Protein AF-A0A847D937-F1 (afdb_monomer)

Solvent-accessible surface area (backbone atoms only — not comparable to full-atom values): 9581 Å² total; per-residue (Å²): 136,86,88,82,90,84,89,87,85,87,88,82,84,80,70,96,75,80,85,89,83,83,87,81,79,82,82,74,85,75,86,70,84,72,70,75,76,75,72,75,84,79,78,83,80,84,78,61,93,81,56,89,76,75,84,87,66,82,91,61,90,76,78,94,67,56,70,66,30,36,35,34,35,48,51,30,24,37,85,92,46,39,73,75,63,63,60,45,64,51,49,57,48,48,52,51,51,43,44,73,76,24,68,61,34,43,70,45,55,41,87,82,43,75,49,34,65,67,81,45,69,71,36,48,51,52,53,55,71,68,64,46,78,42,75,48,79,45,84,66,131

Nearest PDB structures (foldseek):
  3r7b-assembly1_A  TM=3.927E-01  e=5.304E+00  Homo sapiens

Radius of gyration: 31.63 Å; Cα contacts (8 Å, |Δi|>4): 116; chains: 1; bounding box: 78×66×60 Å

Secondary structure (DSSP, 8-state):
------SSS-SS---S--------PPPP--------------------TT--------SSPPPS--TT-EEEEEE---TTTTTSSSHHHHHHHHHHHHHHH-TT-EEE-GGGS---SS--HHHHHHHHHT--SEEEEE---

Structure (mmCIF, N/CA/C/O backbone):
data_AF-A0A847D937-F1
#
_entry.id   AF-A0A847D937-F1
#
loop_
_atom_site.group_PDB
_atom_site.id
_atom_site.type_symbol
_atom_site.label_atom_id
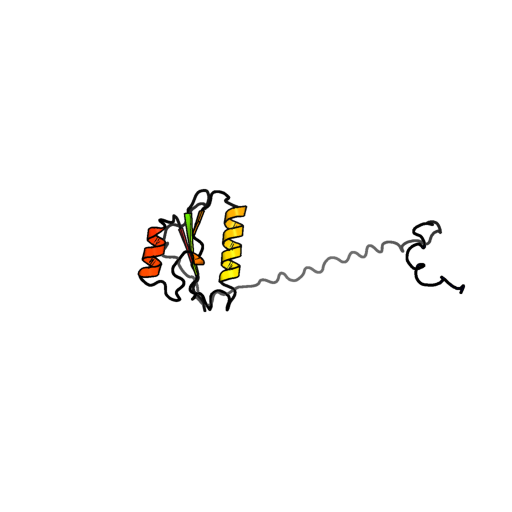_atom_site.label_alt_id
_atom_site.label_comp_id
_atom_site.label_asym_id
_atom_site.label_entity_id
_atom_site.label_seq_id
_atom_site.pdbx_PDB_ins_code
_atom_site.Cartn_x
_atom_site.Cartn_y
_atom_site.Cartn_z
_atom_site.occupancy
_atom_site.B_iso_or_equiv
_atom_site.auth_seq_id
_atom_site.auth_comp_id
_atom_site.auth_asym_id
_atom_site.auth_atom_id
_atom_site.pdbx_PDB_model_num
ATOM 1 N N . MET A 1 1 ? 49.653 44.702 35.062 1.00 40.12 1 MET A N 1
ATOM 2 C CA . MET A 1 1 ? 48.496 45.467 34.523 1.00 40.12 1 MET A CA 1
ATOM 3 C C . MET A 1 1 ? 47.254 44.623 34.779 1.00 40.12 1 MET A C 1
ATOM 5 O O . MET A 1 1 ? 47.241 43.509 34.298 1.00 40.12 1 MET A O 1
ATOM 9 N N . LYS A 1 2 ? 46.304 44.896 35.683 1.00 41.00 2 LYS A N 1
ATOM 10 C CA . LYS A 1 2 ? 45.569 46.107 36.118 1.00 41.00 2 LYS A CA 1
ATOM 11 C C . LYS A 1 2 ? 44.592 46.667 35.057 1.00 41.00 2 LYS A C 1
ATOM 13 O O . LYS A 1 2 ? 45.057 47.210 34.064 1.00 41.00 2 LYS A O 1
ATOM 18 N N . ARG A 1 3 ? 43.289 46.616 35.421 1.00 39.97 3 ARG A N 1
ATOM 19 C CA . ARG A 1 3 ? 42.045 47.193 34.833 1.00 39.97 3 ARG A CA 1
ATOM 20 C C . ARG A 1 3 ? 41.466 46.481 33.594 1.00 39.97 3 ARG A C 1
ATOM 22 O O . ARG A 1 3 ? 42.224 46.065 32.740 1.00 39.97 3 ARG A O 1
ATOM 29 N N . ASN A 1 4 ? 40.150 46.342 33.399 1.00 43.91 4 ASN A N 1
ATOM 30 C CA . ASN A 1 4 ? 38.965 46.606 34.228 1.00 43.91 4 ASN A CA 1
ATOM 31 C C . ASN A 1 4 ? 37.791 45.791 33.647 1.00 43.91 4 ASN A C 1
ATOM 33 O O . ASN A 1 4 ? 37.597 45.768 32.436 1.00 43.91 4 ASN A O 1
ATOM 37 N N . LYS A 1 5 ? 37.007 45.158 34.521 1.00 51.75 5 LYS A N 1
ATOM 38 C CA . LYS A 1 5 ? 35.686 44.590 34.225 1.00 51.75 5 LYS A CA 1
ATOM 39 C C . LYS A 1 5 ? 34.676 45.725 34.357 1.00 51.75 5 LYS A C 1
ATOM 41 O O . LYS A 1 5 ? 34.760 46.421 35.360 1.00 51.75 5 LYS A O 1
ATOM 46 N N . ASN A 1 6 ? 33.796 45.918 33.377 1.00 48.75 6 ASN A N 1
ATOM 47 C CA . ASN A 1 6 ? 32.460 46.508 33.528 1.00 48.75 6 ASN A CA 1
ATOM 48 C C . ASN A 1 6 ? 31.773 46.538 32.159 1.00 48.75 6 ASN A C 1
ATOM 50 O O . ASN A 1 6 ? 32.302 47.146 31.235 1.00 48.75 6 ASN A O 1
ATOM 54 N N . GLY A 1 7 ? 30.578 45.948 32.064 1.00 44.09 7 GLY A N 1
ATOM 55 C CA . GLY A 1 7 ? 29.591 46.472 31.119 1.00 44.09 7 GLY A CA 1
ATOM 56 C C . GLY A 1 7 ? 28.857 45.514 30.191 1.00 44.09 7 GLY A C 1
ATOM 57 O O . GLY A 1 7 ? 28.428 45.994 29.155 1.00 44.09 7 GLY A O 1
ATOM 58 N N . PHE A 1 8 ? 28.664 44.225 30.498 1.00 45.84 8 PHE A N 1
ATOM 59 C CA . PHE A 1 8 ? 27.803 43.407 29.618 1.00 45.84 8 PHE A CA 1
ATOM 60 C C . PHE A 1 8 ? 26.916 42.353 30.303 1.00 45.84 8 PHE A C 1
ATOM 62 O O . PHE A 1 8 ? 26.513 41.386 29.673 1.00 45.84 8 PHE A O 1
ATOM 69 N N . PHE A 1 9 ? 26.589 42.534 31.590 1.00 44.94 9 PHE A N 1
ATOM 70 C CA . PHE A 1 9 ? 25.803 41.555 32.365 1.00 44.94 9 PHE A CA 1
ATOM 71 C C . PHE A 1 9 ? 24.551 42.120 33.063 1.00 44.94 9 PHE A C 1
ATOM 73 O O . PHE A 1 9 ? 24.012 41.488 33.964 1.00 44.94 9 PHE A O 1
ATOM 80 N N . ILE A 1 10 ? 24.051 43.292 32.656 1.00 51.78 10 ILE A N 1
ATOM 81 C CA . ILE A 1 10 ? 22.892 43.942 33.295 1.00 51.78 10 ILE A CA 1
ATOM 82 C C . ILE A 1 10 ? 21.817 44.217 32.240 1.00 51.78 10 ILE A C 1
ATOM 84 O O . ILE A 1 10 ? 21.627 45.342 31.791 1.00 51.78 10 ILE A O 1
ATOM 88 N N . THR A 1 11 ? 21.131 43.172 31.782 1.00 46.81 11 THR A N 1
ATOM 89 C CA . THR A 1 11 ? 19.859 43.331 31.039 1.00 46.81 11 THR A CA 1
ATOM 90 C C . THR A 1 11 ? 18.896 42.166 31.288 1.00 46.81 11 THR A C 1
ATOM 92 O O . THR A 1 11 ? 17.957 41.944 30.534 1.00 46.81 11 THR A O 1
ATOM 95 N N . LEU A 1 12 ? 19.121 41.419 32.373 1.00 46.47 12 LEU A N 1
ATOM 96 C CA . LEU A 1 12 ? 18.331 40.257 32.763 1.00 46.47 12 LEU A CA 1
ATOM 97 C C . LEU A 1 12 ? 18.228 40.189 34.296 1.00 46.47 12 LEU A C 1
ATOM 99 O O . LEU A 1 12 ? 18.839 39.309 34.874 1.00 46.47 12 LEU A O 1
ATOM 103 N N . LEU A 1 13 ? 17.564 41.155 34.954 1.00 43.75 13 LEU A N 1
ATOM 104 C CA . LEU A 1 13 ? 16.972 41.038 36.313 1.00 43.75 13 LEU A CA 1
ATOM 105 C C . LEU A 1 13 ? 16.458 42.405 36.840 1.00 43.75 13 LEU A C 1
ATOM 107 O O . LEU A 1 13 ? 16.906 42.920 37.859 1.00 43.75 13 LEU A O 1
ATOM 111 N N . VAL A 1 14 ? 15.508 43.028 36.144 1.00 45.78 14 VAL A N 1
ATOM 112 C CA . VAL A 1 14 ? 14.628 44.047 36.750 1.00 45.78 14 VAL A CA 1
ATOM 113 C C . VAL A 1 14 ? 13.208 43.529 36.518 1.00 45.78 14 VAL A C 1
ATOM 115 O O . VAL A 1 14 ? 12.668 43.675 35.431 1.00 45.78 14 VAL A O 1
ATOM 118 N N . ILE A 1 15 ? 12.770 42.595 37.372 1.00 44.00 15 ILE A N 1
ATOM 119 C CA . ILE A 1 15 ? 11.750 42.872 38.400 1.00 44.00 15 ILE A CA 1
ATOM 12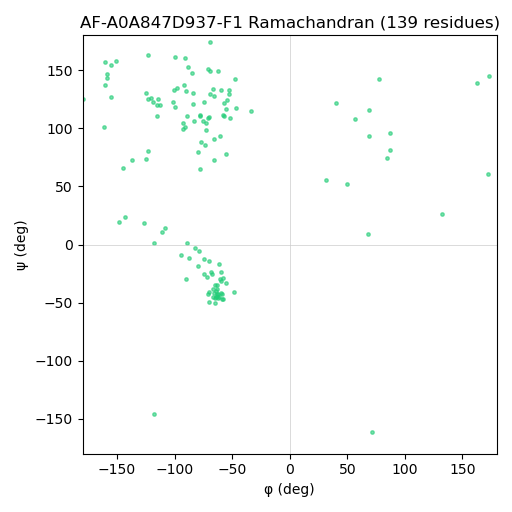0 C C . ILE A 1 15 ? 10.407 43.127 37.682 1.00 44.00 15 ILE A C 1
ATOM 122 O O . ILE A 1 15 ? 10.158 44.229 37.224 1.00 44.00 15 ILE A O 1
ATOM 126 N N . LEU A 1 16 ? 9.497 42.173 37.453 1.00 43.69 16 LEU A N 1
ATOM 127 C CA . LEU A 1 16 ? 9.066 41.034 38.275 1.00 43.69 16 LEU A CA 1
ATOM 128 C C . LEU A 1 16 ? 9.137 41.302 39.783 1.00 43.69 16 LEU A C 1
ATOM 130 O O . LEU A 1 16 ? 9.822 40.589 40.503 1.00 43.69 16 LEU A O 1
ATOM 134 N N . ALA A 1 17 ? 8.470 42.364 40.233 1.00 39.31 17 ALA A N 1
ATOM 135 C CA . ALA A 1 17 ? 7.803 42.483 41.534 1.00 39.31 17 ALA A CA 1
ATOM 136 C C . ALA A 1 17 ? 7.315 43.928 41.715 1.00 39.31 17 ALA A C 1
ATOM 138 O O . ALA A 1 17 ? 8.020 44.856 41.344 1.00 39.31 17 ALA A O 1
ATOM 139 N N . MET A 1 18 ? 6.161 44.087 42.370 1.00 43.25 18 MET A N 1
ATOM 140 C CA . MET A 1 18 ? 5.454 45.342 42.692 1.00 43.25 18 MET A CA 1
ATOM 141 C C . MET A 1 18 ? 4.569 45.843 41.535 1.00 43.25 18 MET A C 1
ATOM 143 O O . MET A 1 18 ? 4.955 46.717 40.774 1.00 43.25 18 MET A O 1
ATOM 147 N N . LEU A 1 19 ? 3.400 45.260 41.234 1.00 43.38 19 LEU A N 1
ATOM 148 C CA . LEU A 1 19 ? 2.230 45.071 42.109 1.00 43.38 19 LEU A CA 1
ATOM 149 C C . LEU A 1 19 ? 1.953 46.292 43.010 1.00 43.38 19 LEU A C 1
ATOM 151 O O . LEU A 1 19 ? 2.781 46.639 43.842 1.00 43.38 19 LEU A O 1
ATOM 155 N N . TYR A 1 20 ? 0.735 46.833 42.872 1.00 39.00 20 TYR A N 1
ATOM 156 C CA . TYR A 1 20 ? 0.073 47.879 43.673 1.00 39.00 20 TYR A CA 1
ATOM 157 C C . TYR A 1 20 ? 0.296 49.358 43.304 1.00 39.00 20 TYR A C 1
ATOM 159 O O . TYR A 1 20 ? 0.966 50.112 44.000 1.00 39.00 20 TYR A O 1
ATOM 167 N N . SER A 1 21 ? -0.453 49.826 42.305 1.00 37.91 21 SER A N 1
ATOM 168 C CA . SER A 1 21 ? -1.286 51.032 42.464 1.00 37.91 21 SER A CA 1
ATOM 169 C C . SER A 1 21 ? -2.339 51.045 41.354 1.00 37.91 21 SER A C 1
ATOM 171 O O . SER A 1 21 ? -2.003 51.098 40.182 1.00 37.91 21 SER A O 1
ATOM 173 N N . CYS A 1 22 ? -3.576 50.660 41.657 1.00 35.97 22 CYS A N 1
ATOM 174 C CA . CYS A 1 22 ? -4.636 51.537 42.162 1.00 35.97 22 CYS A CA 1
ATOM 175 C C . CYS A 1 22 ? -5.412 52.195 41.004 1.00 35.97 22 CYS A C 1
ATOM 177 O O . CYS A 1 22 ? -4.989 53.197 40.447 1.00 35.97 22 CYS A O 1
ATOM 179 N N . GLY A 1 23 ? -6.543 51.566 40.667 1.00 34.16 23 GLY A N 1
ATOM 180 C CA . GLY A 1 23 ? -7.815 52.210 40.330 1.00 34.16 23 GLY A CA 1
ATOM 181 C C . GLY A 1 23 ? -7.878 53.237 39.195 1.00 34.16 23 GLY A C 1
ATOM 182 O O . GLY A 1 23 ? -7.579 54.409 39.379 1.00 34.16 23 GLY A O 1
ATOM 183 N N . SER A 1 24 ? -8.494 52.844 38.083 1.00 41.84 24 SER A N 1
ATOM 184 C CA . SER A 1 24 ? -9.718 53.503 37.594 1.00 41.84 24 SER A CA 1
ATOM 185 C C . SER A 1 24 ? -10.464 52.551 36.651 1.00 41.84 24 SER A C 1
ATOM 187 O O . SER A 1 24 ? -9.867 51.709 35.987 1.00 41.84 24 SER A O 1
ATOM 189 N N . GLU A 1 25 ? -11.784 52.601 36.738 1.00 48.25 25 GLU A N 1
ATOM 190 C CA . GLU A 1 25 ? -12.759 51.571 36.377 1.00 48.25 25 GLU A CA 1
ATOM 191 C C . GLU A 1 25 ? -12.770 51.182 34.885 1.00 48.25 25 GLU A C 1
ATOM 193 O O . GLU A 1 25 ? -12.546 52.035 34.023 1.00 48.25 25 GLU A O 1
ATOM 198 N N . PRO A 1 26 ? -13.105 49.922 34.537 1.00 46.78 26 PRO A N 1
ATOM 199 C CA . PRO A 1 26 ? -13.527 49.612 33.178 1.00 46.78 26 PRO A CA 1
ATOM 200 C C . PRO A 1 26 ? -14.863 50.332 32.913 1.00 46.78 26 PRO A C 1
ATOM 202 O O . PRO A 1 26 ? -15.794 50.174 33.709 1.00 46.78 26 PRO A O 1
ATOM 205 N N . PRO A 1 27 ? -15.003 51.119 31.830 1.00 45.59 27 PRO A N 1
ATOM 206 C CA . PRO A 1 27 ? -16.270 51.762 31.529 1.00 45.59 27 PRO A CA 1
ATOM 207 C C . PRO A 1 27 ? -17.362 50.706 31.328 1.00 45.59 27 PRO A C 1
ATOM 209 O O . PRO A 1 27 ? -17.175 49.685 30.663 1.00 45.59 27 PRO A O 1
ATOM 212 N N . GLN A 1 28 ? -18.488 50.978 31.982 1.00 39.34 28 GLN A N 1
ATOM 213 C CA . GLN A 1 28 ? -19.689 50.164 32.072 1.00 39.34 28 GLN A CA 1
ATOM 214 C C . GLN A 1 28 ? -20.159 49.624 30.716 1.00 39.34 28 GLN A C 1
ATOM 216 O O . GLN A 1 28 ? -20.156 50.321 29.701 1.00 39.34 28 GLN A O 1
ATOM 221 N N . LYS A 1 29 ? -20.659 48.383 30.761 1.00 47.72 29 LYS A N 1
ATOM 222 C CA . LYS A 1 29 ? -21.583 47.785 29.793 1.00 47.72 29 LYS A CA 1
ATOM 223 C C . LYS A 1 29 ? -22.545 48.835 29.229 1.00 47.72 29 LYS A C 1
ATOM 225 O O . LYS A 1 29 ? -23.435 49.303 29.935 1.00 47.72 29 LYS A O 1
ATOM 230 N N . SER A 1 30 ? -22.434 49.108 27.935 1.00 44.28 30 SER A N 1
ATOM 231 C CA . SER A 1 30 ? -23.630 49.342 27.139 1.00 44.28 30 SER A CA 1
ATOM 232 C C . SER A 1 30 ? -24.002 47.988 26.551 1.00 44.28 30 SER A C 1
ATOM 234 O O . SER A 1 30 ? -23.389 47.516 25.597 1.00 44.28 30 SER A O 1
ATOM 236 N N . ASP A 1 31 ? -24.975 47.327 27.178 1.00 46.28 31 ASP A N 1
ATOM 237 C CA . ASP A 1 31 ? -25.732 46.252 26.544 1.00 46.28 31 ASP A CA 1
ATOM 238 C C . ASP A 1 31 ? -26.541 46.909 25.405 1.00 46.28 31 ASP A C 1
ATOM 240 O O . ASP A 1 31 ? -27.735 47.172 25.515 1.00 46.28 31 ASP A O 1
ATOM 244 N N . MET A 1 32 ? -25.856 47.289 24.322 1.00 45.75 32 MET A N 1
ATOM 245 C CA . MET A 1 32 ? -26.511 47.495 23.042 1.00 45.75 32 MET A CA 1
ATOM 246 C C . MET A 1 32 ? -26.856 46.100 22.546 1.00 45.75 32 MET A C 1
ATOM 248 O O . MET A 1 32 ? -25.974 45.356 22.116 1.00 45.75 32 MET A O 1
ATOM 252 N N . ASP A 1 33 ? -28.137 45.754 22.639 1.00 50.34 33 ASP A N 1
ATOM 253 C CA . ASP A 1 33 ? -28.761 44.647 21.924 1.00 50.34 33 ASP A CA 1
ATOM 254 C C . ASP A 1 33 ? -28.523 44.818 20.413 1.00 50.34 33 ASP A C 1
ATOM 256 O O . ASP A 1 33 ? -29.390 45.244 19.646 1.00 50.34 33 ASP A O 1
ATOM 260 N N . ILE A 1 34 ? -27.318 44.477 19.950 1.00 51.41 34 ILE A N 1
ATOM 261 C CA . ILE A 1 34 ? -27.064 44.203 18.544 1.00 51.41 34 ILE A CA 1
ATOM 262 C C . ILE A 1 34 ? -27.696 42.841 18.302 1.00 51.41 34 ILE A C 1
ATOM 264 O O . ILE A 1 34 ? -27.049 41.798 18.394 1.00 51.41 34 ILE A O 1
ATOM 268 N N . LYS A 1 35 ? -28.999 42.854 18.009 1.00 53.53 35 LYS A N 1
ATOM 269 C CA . LYS A 1 35 ? -29.673 41.725 17.374 1.00 53.53 35 LYS A CA 1
ATOM 270 C C . LYS A 1 35 ? -28.784 41.301 16.20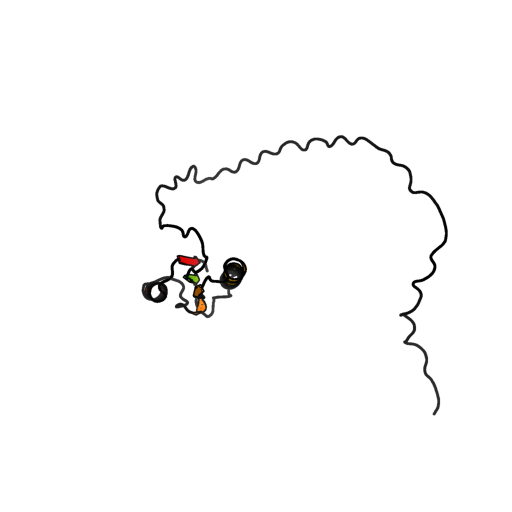1 1.00 53.53 35 LYS A C 1
ATOM 272 O O . LYS A 1 35 ? -28.583 42.128 15.307 1.00 53.53 35 LYS A O 1
ATOM 277 N N . PRO A 1 36 ? -28.233 40.072 16.178 1.00 51.09 36 PRO A N 1
ATOM 278 C CA . PRO A 1 36 ? -27.441 39.628 15.048 1.00 51.09 36 PRO A CA 1
ATOM 279 C C . PRO A 1 36 ? -28.319 39.784 13.813 1.00 51.09 36 PRO A C 1
ATOM 281 O O . PRO A 1 36 ? -29.393 39.180 13.732 1.00 51.09 36 PRO A O 1
ATOM 284 N N . ALA A 1 37 ? -27.914 40.654 12.888 1.00 56.41 37 ALA A N 1
ATOM 285 C CA . ALA A 1 37 ? -28.532 40.695 11.579 1.00 56.41 37 ALA A CA 1
ATOM 286 C C . ALA A 1 37 ? -28.363 39.284 11.024 1.00 56.41 37 ALA A C 1
ATOM 288 O O . ALA A 1 37 ? -27.236 38.834 10.810 1.00 56.41 37 ALA A O 1
ATOM 289 N N . ALA A 1 38 ? -29.477 38.557 10.918 1.00 60.75 38 ALA A N 1
ATOM 290 C CA . ALA A 1 38 ? -29.491 37.205 10.400 1.00 60.75 38 ALA A CA 1
ATOM 291 C C . ALA A 1 38 ? -28.772 37.253 9.056 1.00 60.75 38 ALA A C 1
ATOM 293 O O . ALA A 1 38 ? -29.270 37.864 8.109 1.00 60.75 38 ALA A O 1
ATOM 294 N N . SER A 1 39 ? -27.563 36.688 9.001 1.00 65.12 39 SER A N 1
ATOM 295 C CA . SER A 1 39 ? -26.842 36.569 7.744 1.00 65.12 39 SER A CA 1
ATOM 296 C C . SER A 1 39 ? -27.798 35.857 6.793 1.00 65.12 39 SER A C 1
ATOM 298 O O . SER A 1 39 ? -28.340 34.814 7.184 1.00 65.12 39 SER A O 1
ATOM 300 N N . PRO A 1 40 ? -28.110 36.431 5.616 1.00 70.44 40 PRO A N 1
ATOM 301 C CA . PRO A 1 40 ? -29.054 35.807 4.707 1.00 70.44 40 PRO A CA 1
ATOM 302 C C . PRO A 1 40 ? -28.580 34.377 4.490 1.00 70.44 40 PRO A C 1
ATOM 304 O O . PRO A 1 40 ? -27.393 34.146 4.265 1.00 70.44 40 PRO A O 1
ATOM 307 N N . LYS A 1 41 ? -29.486 33.412 4.660 1.00 70.50 41 LYS A N 1
ATOM 308 C CA . LYS A 1 41 ? -29.180 31.988 4.539 1.00 70.50 41 LYS A CA 1
ATOM 309 C C . LYS A 1 41 ? -28.672 31.733 3.119 1.00 70.50 41 LYS A C 1
ATOM 311 O O . LYS A 1 41 ? -29.465 31.554 2.197 1.00 70.50 41 LYS A O 1
ATOM 316 N N . VAL A 1 42 ? -27.353 31.769 2.934 1.00 75.19 42 VAL A N 1
ATOM 317 C CA . VAL A 1 42 ? -26.723 31.545 1.634 1.00 75.19 42 VAL A CA 1
ATOM 318 C C . VAL A 1 42 ? -26.908 30.074 1.303 1.00 75.19 42 VAL A C 1
ATOM 320 O O . VAL A 1 42 ? -26.334 29.196 1.944 1.00 75.19 42 VAL A O 1
ATOM 323 N N . THR A 1 43 ? -27.761 29.800 0.322 1.00 75.50 43 THR A N 1
ATOM 324 C CA . THR A 1 43 ? -27.965 28.445 -0.186 1.00 75.50 43 THR A CA 1
ATOM 325 C C . THR A 1 43 ? -26.989 28.230 -1.332 1.00 75.50 43 THR A C 1
ATOM 327 O O . THR A 1 43 ? -27.209 28.706 -2.443 1.00 75.50 43 THR A O 1
ATOM 330 N N . LEU A 1 44 ? -25.884 27.537 -1.057 1.00 70.31 44 LEU A N 1
ATOM 331 C CA . LEU A 1 44 ? -24.959 27.088 -2.093 1.00 70.31 44 LEU A CA 1
ATOM 332 C C . LEU A 1 44 ? -25.557 25.858 -2.778 1.00 70.31 44 LEU A C 1
ATOM 334 O O . LEU A 1 44 ? -25.656 24.789 -2.179 1.00 70.31 44 LEU A O 1
ATOM 338 N N . THR A 1 45 ? -25.964 26.017 -4.035 1.00 75.62 45 THR A N 1
ATOM 339 C CA . THR A 1 45 ? -26.394 24.894 -4.873 1.00 75.62 45 THR A CA 1
ATOM 340 C C . THR A 1 45 ? -25.187 24.407 -5.661 1.00 75.62 45 THR A C 1
ATOM 342 O O . THR A 1 45 ? -24.757 25.060 -6.609 1.00 75.62 45 THR A O 1
ATOM 345 N N . VAL A 1 46 ? -24.613 23.275 -5.254 1.00 76.38 46 VAL A N 1
ATOM 346 C CA . VAL A 1 46 ? -23.521 22.637 -5.996 1.00 76.38 46 VAL A CA 1
ATOM 347 C C . VAL A 1 46 ? -24.136 21.792 -7.106 1.00 76.38 46 VAL A C 1
ATOM 349 O O . VAL A 1 46 ? -24.727 20.744 -6.850 1.00 76.38 46 VAL A O 1
ATOM 352 N N . LEU A 1 47 ? -24.019 22.265 -8.344 1.00 78.38 47 LEU A N 1
ATOM 353 C CA . LEU A 1 47 ? -24.421 21.509 -9.525 1.00 78.38 47 LEU A CA 1
ATOM 354 C C . LEU A 1 47 ? -23.272 20.581 -9.924 1.00 78.38 47 LEU A C 1
ATOM 356 O O . LEU A 1 47 ? -22.175 21.050 -10.213 1.00 78.38 47 LEU A O 1
ATOM 360 N N . ASN A 1 48 ? -23.517 19.269 -9.954 1.00 75.81 48 ASN A N 1
ATOM 361 C CA . ASN A 1 48 ? -22.600 18.343 -10.609 1.00 75.81 48 ASN A CA 1
ATOM 362 C C . ASN A 1 48 ? -22.828 18.435 -12.130 1.00 75.81 48 ASN A C 1
ATOM 364 O O . ASN A 1 48 ? -23.885 17.988 -12.585 1.00 75.81 48 ASN A O 1
ATOM 368 N N . PRO A 1 49 ? -21.881 18.963 -12.932 1.00 76.56 49 PRO A N 1
ATOM 369 C CA . PRO A 1 49 ? -22.044 19.055 -14.386 1.00 76.56 49 PRO A CA 1
ATOM 370 C C . PRO A 1 49 ? -22.196 17.683 -15.059 1.00 76.56 49 PRO A C 1
ATOM 372 O O . PRO A 1 49 ? -22.679 17.605 -16.182 1.00 76.56 49 PRO A O 1
ATOM 375 N N . GLN A 1 50 ? -21.828 16.595 -14.373 1.00 76.75 50 GLN A N 1
ATOM 376 C CA . GLN A 1 50 ? -21.990 15.223 -14.860 1.00 76.75 50 GLN A CA 1
ATOM 377 C C . GLN A 1 50 ? -23.405 14.651 -14.633 1.00 76.75 50 GLN A C 1
ATOM 379 O O . GLN A 1 50 ? -23.681 13.524 -15.038 1.00 76.75 50 GLN A O 1
ATOM 384 N N . GLY A 1 51 ? -24.310 15.400 -13.989 1.00 74.50 51 GLY A N 1
ATOM 385 C CA . GLY A 1 51 ? -25.669 14.950 -13.679 1.00 74.50 51 GLY A CA 1
ATOM 386 C C . GLY A 1 51 ? -25.734 13.879 -12.580 1.00 74.50 51 GLY A C 1
ATOM 387 O O . GLY A 1 51 ? -24.814 13.709 -11.774 1.00 74.50 51 GLY A O 1
ATOM 388 N N . HIS A 1 52 ? -26.861 13.163 -12.514 1.00 69.44 52 HIS A N 1
ATOM 389 C CA . HIS A 1 52 ? -27.041 12.041 -11.593 1.00 69.44 52 HIS A CA 1
ATOM 390 C C . HIS A 1 52 ? -26.229 10.832 -12.068 1.00 69.44 52 HIS A C 1
ATOM 392 O O . HIS A 1 52 ? -26.668 10.070 -12.926 1.00 69.44 52 HIS A O 1
ATOM 398 N N . VAL A 1 53 ? -25.053 10.634 -11.477 1.00 66.94 53 VAL A N 1
ATOM 399 C CA . VAL A 1 53 ? -24.258 9.422 -11.689 1.00 66.94 53 VAL A CA 1
ATOM 400 C C . VAL A 1 53 ? -24.909 8.282 -10.908 1.00 66.94 53 VAL A C 1
ATOM 402 O O . VAL A 1 53 ? -24.834 8.243 -9.676 1.00 66.94 53 VAL A O 1
ATOM 405 N N . LYS A 1 54 ? -25.566 7.348 -11.603 1.00 66.38 54 LYS A N 1
ATOM 406 C CA . LYS A 1 54 ? -25.990 6.098 -10.972 1.00 66.38 54 LYS A CA 1
ATOM 407 C C . LYS A 1 54 ? -24.766 5.203 -10.775 1.00 66.38 54 LYS A C 1
ATOM 409 O O . LYS A 1 54 ? -24.034 4.899 -11.714 1.00 66.38 54 LYS A O 1
ATOM 414 N N . LYS A 1 55 ? -24.510 4.802 -9.530 1.00 65.31 55 LYS A N 1
ATOM 415 C CA . LYS A 1 55 ? -23.478 3.809 -9.208 1.00 65.31 55 LYS A CA 1
ATOM 416 C C . LYS A 1 55 ? -24.041 2.422 -9.501 1.00 65.31 55 LYS A C 1
ATOM 418 O O . LYS A 1 55 ? -24.484 1.734 -8.591 1.00 65.31 55 LYS A O 1
ATOM 423 N N . ASP A 1 56 ? -24.044 2.031 -10.769 1.00 63.44 56 ASP A N 1
ATOM 424 C CA . ASP A 1 56 ? -24.741 0.812 -11.204 1.00 63.44 56 ASP A CA 1
ATOM 425 C C . ASP A 1 56 ? -23.965 -0.483 -10.915 1.00 63.44 56 ASP A C 1
ATOM 427 O O . ASP A 1 56 ? -24.490 -1.580 -11.101 1.00 63.44 56 ASP A O 1
ATOM 431 N N . LYS A 1 57 ? -22.722 -0.393 -10.421 1.00 64.75 57 LYS A N 1
ATOM 432 C CA . LYS A 1 57 ? -21.937 -1.574 -10.051 1.00 64.75 57 LYS A CA 1
ATOM 433 C C . LYS A 1 57 ? -20.878 -1.256 -9.000 1.00 64.75 57 LYS A C 1
ATOM 435 O O . LYS A 1 57 ? -20.043 -0.373 -9.187 1.00 64.75 57 LYS A O 1
ATOM 440 N N . VAL A 1 58 ? -20.877 -2.015 -7.907 1.00 68.44 58 VAL A N 1
ATOM 441 C CA . VAL A 1 58 ? -19.727 -2.083 -6.998 1.00 68.44 58 VAL A CA 1
ATOM 442 C C . VAL A 1 58 ? -18.630 -2.852 -7.739 1.00 68.44 58 VAL A C 1
ATOM 444 O O . VAL A 1 58 ? -18.784 -4.040 -8.005 1.00 68.44 58 VAL A O 1
ATOM 447 N N . LEU A 1 59 ? -17.565 -2.155 -8.150 1.00 68.94 59 LEU A N 1
ATOM 448 C CA . LEU A 1 59 ? -16.490 -2.731 -8.974 1.00 68.94 59 LEU A CA 1
ATOM 449 C C . LEU A 1 59 ? -15.659 -3.784 -8.219 1.00 68.94 59 LEU A C 1
ATOM 451 O O . LEU A 1 59 ? -15.110 -4.680 -8.848 1.00 68.94 59 LEU A O 1
ATOM 455 N N . ALA A 1 60 ? -15.621 -3.701 -6.886 1.00 71.19 60 ALA A N 1
ATOM 456 C CA . ALA A 1 60 ? -15.088 -4.720 -5.986 1.00 71.19 60 ALA A CA 1
ATOM 457 C C . ALA A 1 60 ? -15.685 -4.534 -4.576 1.00 71.19 60 ALA A C 1
ATOM 459 O O . ALA A 1 60 ? -15.944 -3.384 -4.190 1.00 71.19 60 ALA A O 1
ATOM 460 N N . PRO A 1 61 ? -15.906 -5.615 -3.802 1.00 79.44 61 PRO A N 1
ATOM 461 C CA . PRO A 1 61 ? -16.267 -5.511 -2.392 1.00 79.44 61 PRO A CA 1
ATOM 462 C C . PRO A 1 61 ? -15.261 -4.628 -1.651 1.00 79.44 61 PRO A C 1
ATOM 464 O O . PRO A 1 61 ? -14.052 -4.774 -1.825 1.00 79.44 61 PRO A O 1
ATOM 467 N N . ARG A 1 62 ? -15.757 -3.688 -0.846 1.00 82.31 62 ARG A N 1
ATOM 468 C CA . ARG A 1 62 ? -14.896 -2.914 0.050 1.00 82.31 62 ARG A CA 1
ATOM 469 C C . ARG A 1 62 ? -14.698 -3.700 1.334 1.00 82.31 62 ARG A C 1
ATOM 471 O O . ARG A 1 62 ? -15.605 -4.400 1.768 1.00 82.31 62 ARG A O 1
ATOM 478 N N . LEU A 1 63 ? -13.525 -3.553 1.934 1.00 88.50 63 LEU A N 1
ATOM 479 C CA . LEU A 1 63 ? -13.300 -4.039 3.286 1.00 88.50 63 LEU A CA 1
ATOM 480 C C . LEU A 1 63 ? -14.154 -3.221 4.259 1.00 88.50 63 LEU A C 1
ATOM 482 O O . LEU A 1 63 ? -14.163 -1.991 4.188 1.00 88.50 63 LEU A O 1
ATOM 486 N N . ASP A 1 64 ? -14.834 -3.904 5.176 1.00 90.12 64 ASP A N 1
ATOM 487 C CA . ASP A 1 64 ? -15.614 -3.253 6.235 1.00 90.12 64 ASP A CA 1
ATOM 488 C C . ASP A 1 64 ? -14.705 -2.611 7.299 1.00 90.12 64 ASP A C 1
ATOM 490 O O . ASP A 1 64 ? -15.071 -1.627 7.938 1.00 90.12 64 ASP A O 1
ATOM 494 N N . THR A 1 65 ? -13.500 -3.163 7.481 1.00 93.31 65 THR A N 1
ATOM 495 C CA . THR A 1 65 ? -12.474 -2.691 8.418 1.00 93.31 65 THR A CA 1
ATOM 496 C C . THR A 1 65 ? -11.070 -3.023 7.909 1.00 93.31 65 THR A C 1
ATOM 498 O O . THR A 1 65 ? -10.898 -3.943 7.108 1.00 93.31 65 THR A O 1
ATOM 501 N N . LEU A 1 66 ? -10.069 -2.285 8.396 1.00 93.94 66 LEU A N 1
ATOM 502 C CA . LEU A 1 66 ? -8.649 -2.557 8.155 1.00 93.94 66 LEU A CA 1
ATOM 503 C C . LEU A 1 66 ? -8.002 -3.389 9.275 1.00 93.94 66 LEU A C 1
ATOM 505 O O . LEU A 1 66 ? -6.886 -3.864 9.109 1.00 93.94 66 LEU A O 1
ATOM 509 N N . GLU A 1 67 ? -8.695 -3.611 10.395 1.00 95.81 67 GLU A N 1
ATOM 510 C CA . GLU A 1 67 ? -8.140 -4.321 11.552 1.00 95.81 67 GLU A CA 1
ATOM 511 C C . GLU A 1 67 ? -7.634 -5.728 11.185 1.00 95.81 67 GLU A C 1
ATOM 513 O O . GLU A 1 67 ? -8.388 -6.562 10.677 1.00 95.81 67 GLU A O 1
ATOM 518 N N . GLY A 1 68 ? -6.345 -5.984 11.435 1.00 96.44 68 GLY A N 1
ATOM 519 C CA . GLY A 1 68 ? -5.691 -7.258 11.116 1.00 96.44 68 GLY A CA 1
ATOM 520 C C . GLY A 1 68 ? -5.540 -7.551 9.617 1.00 96.44 68 GLY A C 1
ATOM 521 O O . GLY A 1 68 ? -5.199 -8.678 9.260 1.00 96.44 68 GLY A O 1
ATOM 522 N N . LYS A 1 69 ? -5.823 -6.581 8.736 1.00 97.19 69 LYS A N 1
ATOM 523 C CA . LYS A 1 69 ? -5.762 -6.746 7.277 1.00 97.19 69 LYS A CA 1
ATOM 524 C C . LYS A 1 69 ? -4.380 -6.447 6.721 1.00 97.19 69 LYS A C 1
ATOM 526 O O . LYS A 1 69 ? -3.643 -5.638 7.279 1.00 97.19 69 LYS A O 1
ATOM 531 N N . LYS A 1 70 ? -4.045 -7.067 5.589 1.00 97.75 70 LYS A N 1
ATOM 532 C CA . LYS A 1 70 ? -2.856 -6.733 4.799 1.00 97.75 70 LYS A CA 1
ATOM 533 C C . LYS A 1 70 ? -3.242 -5.847 3.619 1.00 97.75 70 LYS A C 1
ATOM 535 O O . LYS A 1 70 ? -4.008 -6.265 2.755 1.00 97.75 70 LYS A O 1
ATOM 540 N N . ILE A 1 71 ? -2.709 -4.630 3.573 1.00 97.50 71 ILE A N 1
ATOM 541 C CA . ILE A 1 71 ? -3.006 -3.640 2.537 1.00 97.50 71 ILE A CA 1
ATOM 542 C C . ILE A 1 71 ? -1.762 -3.407 1.689 1.00 97.50 71 ILE A C 1
ATOM 544 O O . ILE A 1 71 ? -0.733 -2.982 2.207 1.00 97.50 71 ILE A O 1
ATOM 548 N N . ALA A 1 72 ? -1.856 -3.664 0.386 1.00 97.38 72 ALA A N 1
ATOM 549 C CA . ALA A 1 72 ? -0.800 -3.308 -0.554 1.00 97.38 72 ALA A CA 1
ATOM 550 C C . ALA A 1 72 ? -1.028 -1.901 -1.101 1.00 97.38 72 ALA A C 1
ATOM 552 O O . ALA A 1 72 ? -2.138 -1.564 -1.519 1.00 97.38 72 ALA A O 1
ATOM 553 N N . MET A 1 73 ? 0.010 -1.072 -1.107 1.00 96.81 73 MET A N 1
ATOM 554 C CA . MET A 1 73 ? -0.080 0.295 -1.607 1.00 96.81 73 MET A CA 1
ATOM 555 C C . MET A 1 73 ? 0.812 0.450 -2.831 1.00 96.81 73 MET A C 1
ATOM 557 O O . MET A 1 73 ? 2.025 0.455 -2.705 1.00 96.81 73 MET A O 1
ATOM 561 N N . TYR A 1 74 ? 0.222 0.609 -4.013 1.00 95.50 74 TYR A N 1
ATOM 562 C CA . TYR A 1 74 ? 0.965 0.914 -5.234 1.00 95.50 74 TYR A CA 1
ATOM 563 C C . TYR A 1 74 ? 0.866 2.400 -5.567 1.00 95.50 74 TYR A C 1
ATOM 565 O O . TYR A 1 74 ? -0.231 2.973 -5.582 1.00 95.50 74 TYR A O 1
ATOM 573 N N . LEU A 1 75 ? 2.011 2.997 -5.881 1.00 93.50 75 LEU A N 1
ATOM 574 C CA . LEU A 1 75 ? 2.136 4.358 -6.375 1.00 93.50 75 LEU A CA 1
ATOM 575 C C . LEU A 1 75 ? 2.756 4.316 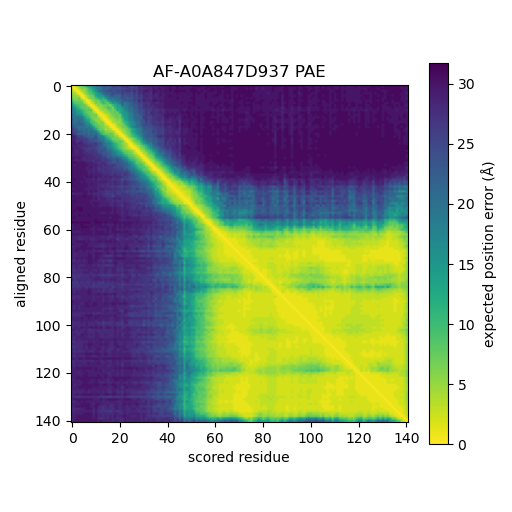-7.774 1.00 93.50 75 LEU A C 1
ATOM 577 O O . LEU A 1 75 ? 3.855 3.800 -7.947 1.00 93.50 75 LEU A O 1
ATOM 581 N N . SER A 1 76 ? 2.050 4.876 -8.757 1.00 92.06 76 SER A N 1
ATOM 582 C CA . SER A 1 76 ? 2.556 5.079 -10.117 1.00 92.06 76 SER A CA 1
ATOM 583 C C . SER A 1 76 ? 3.708 6.086 -10.106 1.00 92.06 76 SER A C 1
ATOM 585 O O . SER A 1 76 ? 3.481 7.287 -10.234 1.00 92.06 76 SER A O 1
ATOM 587 N N . ALA A 1 77 ? 4.936 5.602 -9.972 1.00 90.81 77 ALA A N 1
ATOM 588 C CA . ALA A 1 77 ? 6.149 6.401 -10.067 1.00 90.81 77 ALA A CA 1
ATOM 589 C C . ALA A 1 77 ? 7.353 5.499 -10.340 1.00 90.81 77 ALA A C 1
ATOM 591 O O . ALA A 1 77 ? 7.341 4.314 -10.011 1.00 90.81 77 ALA A O 1
ATOM 592 N N . THR A 1 78 ? 8.412 6.065 -10.908 1.00 90.88 78 THR A N 1
ATOM 593 C CA . THR A 1 78 ? 9.735 5.435 -10.956 1.00 90.88 78 THR A CA 1
ATOM 594 C C . THR A 1 78 ? 10.569 5.849 -9.738 1.00 90.88 78 THR A C 1
ATOM 596 O O . THR A 1 78 ? 10.268 6.870 -9.109 1.00 90.88 78 THR A O 1
ATOM 599 N N . PRO A 1 79 ? 11.636 5.103 -9.387 1.00 91.06 79 PRO A N 1
ATOM 600 C CA . PRO A 1 79 ? 12.457 5.405 -8.210 1.00 91.06 79 PRO A CA 1
ATOM 601 C C . PRO A 1 79 ? 13.019 6.836 -8.185 1.00 91.06 79 PRO A C 1
ATOM 603 O O . PRO A 1 79 ? 13.171 7.427 -7.121 1.00 91.06 79 PRO A O 1
ATOM 606 N N . ASP A 1 80 ? 13.317 7.401 -9.353 1.00 90.62 80 ASP A N 1
ATOM 607 C CA . ASP A 1 80 ? 13.851 8.752 -9.531 1.00 90.62 80 ASP A CA 1
ATOM 608 C C . ASP A 1 80 ? 12.786 9.859 -9.442 1.00 90.62 80 ASP A C 1
ATOM 610 O O . ASP A 1 80 ? 13.128 11.017 -9.208 1.00 90.62 80 ASP A O 1
ATOM 614 N N . GLN A 1 81 ? 11.501 9.522 -9.588 1.00 88.31 81 GLN A N 1
ATOM 615 C CA . GLN A 1 81 ? 10.396 10.490 -9.651 1.00 88.31 81 GLN A CA 1
ATOM 616 C C . GLN A 1 81 ? 9.379 10.332 -8.515 1.00 88.31 81 GLN A C 1
ATOM 618 O O . GLN A 1 81 ? 8.425 11.102 -8.428 1.00 88.31 81 GLN A O 1
ATOM 623 N N . VAL A 1 82 ? 9.595 9.385 -7.601 1.00 87.69 82 VAL A N 1
ATOM 624 C CA . VAL A 1 82 ? 8.659 9.061 -6.513 1.00 87.69 82 VAL A CA 1
ATOM 625 C C . VAL A 1 82 ? 8.346 10.256 -5.591 1.00 87.69 82 VAL A C 1
ATOM 627 O O . VAL A 1 82 ? 7.218 10.388 -5.119 1.00 87.69 82 VAL A O 1
ATOM 630 N N . TYR A 1 83 ? 9.287 11.197 -5.446 1.00 84.31 83 TYR A N 1
ATOM 631 C CA . TYR A 1 83 ? 9.119 12.465 -4.713 1.00 84.31 83 TYR A CA 1
ATOM 632 C C . TYR A 1 83 ? 9.050 13.710 -5.619 1.00 84.31 83 TYR A C 1
ATOM 634 O O . TYR A 1 83 ? 9.184 14.834 -5.139 1.00 84.31 83 TYR A O 1
ATOM 642 N N . ALA A 1 84 ? 8.861 13.548 -6.934 1.00 84.19 84 ALA A N 1
ATOM 643 C CA . ALA A 1 84 ? 8.694 14.689 -7.842 1.00 84.19 84 ALA A CA 1
ATOM 644 C C . ALA A 1 84 ? 7.360 15.431 -7.608 1.00 84.19 84 ALA A C 1
ATOM 646 O O . ALA A 1 84 ? 7.248 16.620 -7.904 1.00 84.19 84 ALA A O 1
ATOM 647 N N . GLY A 1 85 ? 6.364 14.738 -7.044 1.00 80.94 85 GLY A N 1
ATOM 648 C CA . GLY A 1 85 ? 5.073 15.286 -6.628 1.00 80.94 85 GLY A CA 1
ATOM 649 C C . GLY A 1 85 ? 4.838 15.160 -5.121 1.00 80.94 85 GLY A C 1
ATOM 650 O O . GLY A 1 85 ? 5.765 15.262 -4.328 1.00 80.94 85 GLY A O 1
ATOM 651 N N . LYS A 1 86 ? 3.572 14.949 -4.730 1.00 83.94 86 LYS A N 1
ATOM 652 C CA . LYS A 1 86 ? 3.152 14.696 -3.333 1.00 83.94 86 LYS A CA 1
ATOM 653 C C . LYS A 1 86 ? 2.649 13.274 -3.070 1.00 83.94 86 LYS A C 1
ATOM 655 O O . LYS A 1 86 ? 2.035 13.008 -2.039 1.00 83.94 86 LYS A O 1
ATOM 660 N N . GLY A 1 87 ? 2.851 12.378 -4.038 1.00 87.81 87 GLY A N 1
ATOM 661 C CA . GLY A 1 87 ? 2.348 11.006 -3.997 1.00 87.81 87 GLY A CA 1
ATOM 662 C C . GLY A 1 87 ? 2.979 10.196 -2.870 1.00 87.81 87 GLY A C 1
ATOM 663 O O . GLY A 1 87 ? 2.258 9.628 -2.055 1.00 87.81 87 GLY A O 1
ATOM 664 N N . ALA A 1 88 ? 4.309 10.205 -2.780 1.00 91.69 88 ALA A N 1
ATOM 665 C CA . ALA A 1 88 ? 5.029 9.491 -1.735 1.00 91.69 88 ALA A CA 1
ATOM 666 C C . ALA A 1 88 ? 4.690 10.014 -0.333 1.00 91.69 88 ALA A C 1
ATOM 668 O O . ALA A 1 88 ? 4.326 9.221 0.528 1.00 91.69 88 ALA A O 1
ATOM 669 N N . GLU A 1 89 ? 4.674 11.337 -0.108 1.00 93.12 89 GLU A N 1
ATOM 670 C CA . GLU A 1 89 ? 4.336 11.875 1.220 1.00 93.12 89 GLU A CA 1
ATOM 671 C C . GLU A 1 89 ? 2.898 11.541 1.644 1.00 93.12 89 GLU A C 1
ATOM 673 O O . GLU A 1 89 ? 2.633 11.310 2.826 1.00 93.12 89 GLU A O 1
ATOM 678 N N . LEU A 1 90 ? 1.957 11.496 0.693 1.00 92.56 90 LEU A N 1
ATOM 679 C CA . LEU A 1 90 ? 0.595 11.036 0.964 1.00 92.56 90 LEU A CA 1
ATOM 680 C C . LEU A 1 90 ? 0.587 9.567 1.401 1.00 92.56 90 LEU A C 1
ATOM 682 O O . 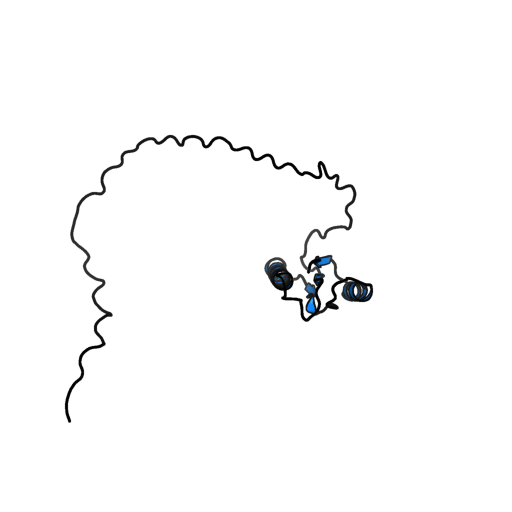LEU A 1 90 ? -0.128 9.220 2.339 1.00 92.56 90 LEU 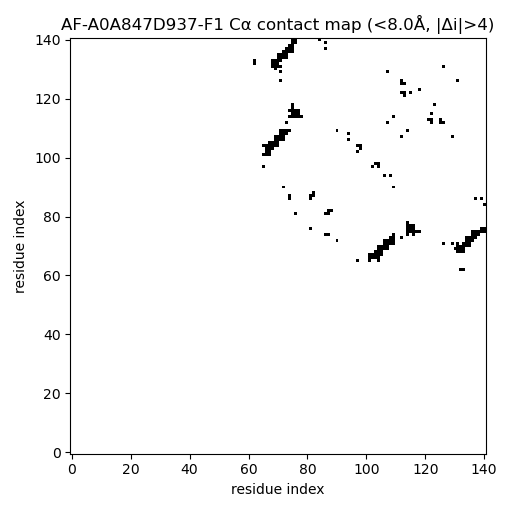A O 1
ATOM 686 N N . TYR A 1 91 ? 1.363 8.711 0.742 1.00 94.88 91 TYR A N 1
ATOM 687 C CA . TYR A 1 91 ? 1.418 7.283 1.050 1.00 94.88 91 TYR A CA 1
ATOM 688 C C . TYR A 1 91 ? 2.103 7.011 2.391 1.00 94.88 91 TYR A C 1
ATOM 690 O O . TYR A 1 91 ? 1.577 6.234 3.190 1.00 94.88 91 TYR A O 1
ATOM 698 N N . ASP A 1 92 ? 3.188 7.723 2.691 1.00 94.94 92 ASP A N 1
ATOM 699 C CA . ASP A 1 92 ? 3.865 7.667 3.990 1.00 94.94 92 ASP A CA 1
ATOM 700 C C . ASP A 1 92 ? 2.902 8.092 5.119 1.00 94.94 92 ASP A C 1
ATOM 702 O O . ASP A 1 92 ? 2.821 7.464 6.182 1.00 94.94 92 ASP A O 1
ATOM 706 N N . MET A 1 93 ? 2.106 9.143 4.880 1.00 95.88 93 MET A N 1
ATOM 707 C CA . MET A 1 93 ? 1.071 9.588 5.815 1.00 95.88 93 MET A CA 1
ATOM 708 C C . MET A 1 93 ? -0.052 8.553 5.968 1.00 95.88 93 MET A C 1
ATOM 710 O O . MET A 1 93 ? -0.507 8.322 7.090 1.00 95.88 93 MET A O 1
ATOM 714 N N . LEU A 1 94 ? -0.509 7.932 4.876 1.00 95.88 94 LEU A N 1
ATOM 715 C CA . LEU A 1 94 ? -1.542 6.893 4.918 1.00 95.88 94 LEU A CA 1
ATOM 716 C C . LEU A 1 94 ? -1.088 5.691 5.742 1.00 95.88 94 LEU A C 1
ATOM 718 O O . LEU A 1 94 ? -1.838 5.239 6.607 1.00 95.88 94 LEU A O 1
ATOM 722 N N . GLU A 1 95 ? 0.143 5.222 5.542 1.00 96.31 95 GLU A N 1
ATOM 723 C CA . GLU A 1 95 ? 0.704 4.134 6.342 1.00 96.31 95 GLU A CA 1
ATOM 724 C C . GLU A 1 95 ? 0.734 4.487 7.828 1.00 96.31 95 GLU A C 1
ATOM 726 O O . GLU A 1 95 ? 0.289 3.698 8.668 1.00 96.31 95 GLU A O 1
ATOM 731 N N . LYS A 1 96 ? 1.204 5.695 8.160 1.00 96.94 96 LYS A N 1
ATOM 732 C CA . LYS A 1 96 ? 1.204 6.183 9.541 1.00 96.94 96 LYS A CA 1
ATOM 733 C C . LYS A 1 96 ? -0.210 6.190 10.125 1.00 96.94 96 LYS A C 1
ATOM 735 O O . LYS A 1 96 ? -0.421 5.670 11.217 1.00 96.94 96 LYS A O 1
ATOM 740 N N . MET A 1 97 ? -1.189 6.712 9.387 1.00 96.56 97 MET A N 1
ATOM 741 C CA . MET A 1 97 ? -2.586 6.740 9.824 1.00 96.56 97 MET A CA 1
ATOM 742 C C . MET A 1 97 ? -3.179 5.338 10.006 1.00 96.56 97 MET A C 1
ATOM 744 O O . MET A 1 97 ? -3.958 5.131 10.939 1.00 96.56 97 MET A O 1
ATOM 748 N N . PHE A 1 98 ? -2.837 4.380 9.139 1.00 95.38 98 PHE A N 1
ATOM 749 C CA . PHE A 1 98 ? -3.278 2.992 9.280 1.00 95.38 98 PHE A CA 1
ATOM 750 C C . PHE A 1 98 ? -2.695 2.359 10.537 1.00 95.38 98 PHE A C 1
ATOM 7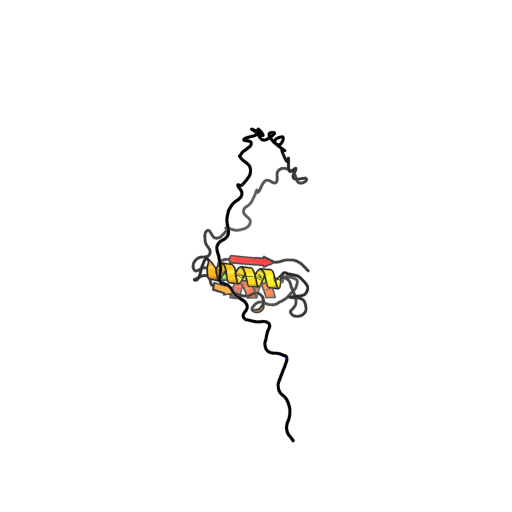52 O O . PHE A 1 98 ? -3.454 1.798 11.320 1.00 95.38 98 PHE A O 1
ATOM 759 N N . LYS A 1 99 ? -1.396 2.529 10.794 1.00 93.81 99 LYS A N 1
ATOM 760 C CA . LYS A 1 99 ? -0.746 2.006 12.006 1.00 93.81 99 LYS A CA 1
ATOM 761 C C . LYS A 1 99 ? -1.267 2.657 13.290 1.00 93.81 99 LYS A C 1
ATOM 763 O O . LYS A 1 99 ? -1.380 1.986 14.309 1.00 93.81 99 LYS A O 1
ATOM 768 N N . GLU A 1 100 ? -1.610 3.943 13.254 1.00 96.94 100 GLU A N 1
ATOM 769 C CA . GLU A 1 100 ? -2.172 4.648 14.414 1.00 96.94 100 GLU A CA 1
ATOM 770 C C . GLU A 1 100 ? -3.604 4.204 14.739 1.00 96.94 100 GLU A C 1
ATOM 772 O O . GLU A 1 100 ? -3.948 4.039 15.909 1.00 96.94 100 GLU A O 1
ATOM 777 N N . LYS A 1 101 ? -4.455 4.027 13.720 1.00 96.69 101 LYS A N 1
ATOM 778 C CA . LYS A 1 101 ? -5.881 3.711 13.916 1.00 96.69 101 LYS A CA 1
ATOM 779 C C . LYS A 1 101 ? -6.183 2.219 13.979 1.00 96.69 101 LYS A C 1
ATOM 781 O O . LYS A 1 101 ? -7.149 1.835 14.630 1.00 96.69 101 LYS A O 1
ATOM 786 N N . TYR A 1 102 ? -5.380 1.412 13.298 1.00 96.75 102 TYR A N 1
ATOM 787 C CA . TYR A 1 102 ? -5.553 -0.029 13.150 1.00 96.75 102 TYR A CA 1
ATOM 788 C C . TYR A 1 102 ? -4.188 -0.717 13.318 1.00 96.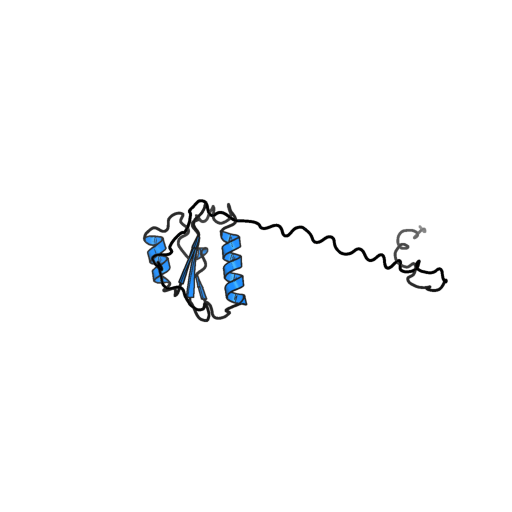75 102 TYR A C 1
ATOM 790 O O . TYR A 1 102 ? -3.598 -1.163 12.329 1.00 96.75 102 TYR A O 1
ATOM 798 N N . PRO A 1 103 ? -3.647 -0.795 14.549 1.00 95.19 103 PRO A N 1
ATOM 799 C CA . PRO A 1 103 ? -2.255 -1.184 14.801 1.00 95.19 103 PRO A CA 1
ATOM 800 C C . PRO A 1 103 ? -1.861 -2.574 14.294 1.00 95.19 103 PRO A C 1
ATOM 802 O O . PRO A 1 103 ? -0.684 -2.817 14.045 1.00 95.19 103 PRO A O 1
ATOM 805 N N . ASN A 1 104 ? -2.829 -3.478 14.119 1.00 96.25 104 ASN A N 1
ATOM 806 C CA . ASN A 1 104 ? -2.585 -4.819 13.586 1.00 96.25 104 ASN A CA 1
ATOM 807 C C . ASN A 1 104 ? -2.671 -4.891 12.049 1.00 96.25 104 ASN A C 1
ATOM 809 O O . ASN A 1 104 ? -2.532 -5.973 11.480 1.00 96.25 104 ASN A O 1
ATOM 813 N N . THR A 1 105 ? -2.926 -3.769 11.369 1.00 97.25 105 THR A N 1
ATOM 814 C CA . THR A 1 105 ? -2.894 -3.697 9.902 1.00 97.25 105 THR A CA 1
ATOM 815 C C . THR A 1 105 ? -1.461 -3.838 9.423 1.00 97.25 105 THR A C 1
ATOM 817 O O . THR A 1 105 ? -0.566 -3.114 9.860 1.00 97.25 105 THR A O 1
ATOM 820 N N . GLN A 1 106 ? -1.250 -4.743 8.480 1.00 97.81 106 GLN A N 1
ATOM 821 C CA . GLN A 1 106 ? 0.007 -4.874 7.763 1.00 97.81 106 GLN A CA 1
ATOM 822 C C . GLN A 1 106 ? -0.061 -4.027 6.499 1.00 97.81 106 GLN A C 1
ATOM 824 O O . GLN A 1 106 ? -1.069 -4.032 5.792 1.00 97.81 106 GLN A O 1
ATOM 829 N N . VAL A 1 107 ? 1.017 -3.316 6.198 1.00 97.75 107 VAL A N 1
ATOM 830 C CA . VAL A 1 107 ? 1.113 -2.480 5.004 1.00 97.75 107 VAL A CA 1
ATOM 831 C C . VAL A 1 107 ? 2.286 -2.978 4.176 1.00 97.75 107 VAL A C 1
ATOM 833 O O . VAL A 1 107 ? 3.384 -3.101 4.708 1.00 97.75 107 VAL A O 1
ATOM 836 N N . VAL A 1 108 ? 2.038 -3.285 2.901 1.00 98.00 108 VAL A N 1
ATOM 837 C CA . VAL A 1 108 ? 3.107 -3.437 1.907 1.00 98.00 108 VAL A CA 1
ATOM 838 C C . VAL A 1 108 ? 3.342 -2.060 1.314 1.00 98.00 108 VAL A C 1
ATOM 840 O O . VAL A 1 108 ? 2.467 -1.512 0.629 1.00 98.00 108 VAL A O 1
ATOM 843 N N . HIS A 1 109 ? 4.496 -1.493 1.638 1.00 96.50 109 HIS A N 1
ATOM 844 C CA . HIS A 1 109 ? 4.861 -0.145 1.238 1.00 96.50 109 HIS A CA 1
ATOM 845 C C . HIS A 1 109 ? 5.111 -0.076 -0.278 1.00 96.50 109 HIS A C 1
ATOM 847 O O . HIS A 1 109 ? 5.581 -1.033 -0.889 1.00 96.50 109 HIS A O 1
ATOM 853 N N . TYR A 1 110 ? 4.840 1.071 -0.907 1.00 94.38 110 TYR A N 1
ATOM 854 C CA . TYR A 1 110 ? 4.965 1.218 -2.368 1.00 94.38 110 TYR A CA 1
ATOM 855 C C . TYR A 1 110 ? 6.382 0.964 -2.890 1.00 94.38 110 TYR A C 1
ATOM 857 O O . TYR A 1 110 ? 6.544 0.488 -4.008 1.00 94.38 110 TYR A O 1
ATOM 865 N N . ALA A 1 111 ? 7.401 1.240 -2.074 1.00 93.94 111 ALA A N 1
ATOM 866 C CA . ALA A 1 111 ? 8.801 0.989 -2.414 1.00 93.94 111 ALA A CA 1
ATOM 867 C C . ALA A 1 111 ? 9.202 -0.502 -2.362 1.00 93.94 111 ALA A C 1
ATOM 869 O O . ALA A 1 111 ? 10.282 -0.849 -2.833 1.00 93.94 111 ALA A O 1
ATOM 870 N N . GLU A 1 112 ? 8.363 -1.372 -1.788 1.00 96.06 112 GLU A N 1
ATOM 871 C CA . GLU A 1 112 ? 8.562 -2.833 -1.772 1.00 96.06 112 GLU A CA 1
ATOM 872 C C . GLU A 1 112 ? 7.971 -3.508 -3.020 1.00 96.06 112 GLU A C 1
ATOM 874 O O . GLU A 1 112 ? 8.245 -4.674 -3.295 1.00 96.06 112 GLU A O 1
ATOM 879 N N . LEU A 1 113 ? 7.180 -2.766 -3.798 1.00 95.31 113 LEU A N 1
ATOM 880 C CA . LEU A 1 113 ? 6.606 -3.199 -5.066 1.00 95.31 113 LEU A CA 1
ATOM 881 C C . LEU A 1 113 ? 7.424 -2.637 -6.243 1.00 95.31 113 LEU A C 1
ATOM 883 O O . LEU A 1 113 ? 8.152 -1.654 -6.082 1.00 95.31 113 LEU A O 1
ATOM 887 N N . PRO A 1 114 ? 7.301 -3.210 -7.456 1.00 95.06 114 PRO A N 1
ATOM 888 C CA . PRO A 1 114 ? 7.935 -2.638 -8.638 1.00 95.06 114 PRO A CA 1
ATOM 889 C C . PRO A 1 114 ? 7.466 -1.192 -8.874 1.00 95.06 114 PRO A C 1
ATOM 891 O O . PRO A 1 114 ? 6.313 -0.945 -9.229 1.00 95.06 114 PRO A O 1
ATOM 894 N N . MET A 1 115 ? 8.375 -0.230 -8.691 1.00 92.19 115 MET A N 1
ATOM 895 C CA . MET A 1 115 ? 8.127 1.197 -8.916 1.00 92.19 115 MET A CA 1
ATOM 896 C C . MET A 1 115 ? 8.151 1.506 -10.415 1.00 92.19 115 MET A C 1
ATOM 898 O O . MET A 1 115 ? 9.194 1.823 -10.996 1.00 92.19 115 MET A O 1
ATOM 902 N N . LYS A 1 116 ? 6.987 1.364 -11.049 1.00 91.75 116 LYS A N 1
ATOM 903 C CA . LYS A 1 116 ? 6.753 1.688 -12.457 1.00 91.75 116 LYS A CA 1
ATOM 904 C C . LYS A 1 116 ? 5.615 2.695 -12.576 1.00 91.75 116 LYS A C 1
ATOM 906 O O . LYS A 1 116 ? 4.823 2.887 -11.662 1.00 91.75 116 LYS A O 1
ATOM 911 N N . PHE A 1 117 ? 5.514 3.342 -13.732 1.00 88.88 117 PHE A N 1
ATOM 912 C CA . PHE A 1 117 ? 4.377 4.214 -14.026 1.00 88.88 117 PHE A CA 1
ATOM 913 C C . PHE A 1 117 ? 3.090 3.416 -14.234 1.00 88.88 117 PHE A C 1
ATOM 915 O O . PHE A 1 117 ? 2.053 3.695 -13.640 1.00 88.88 117 PHE A O 1
ATOM 922 N N . MET A 1 118 ? 3.153 2.390 -15.075 1.00 87.50 118 MET A N 1
ATOM 923 C CA . MET A 1 118 ? 1.980 1.605 -15.432 1.00 87.50 118 MET A CA 1
ATOM 924 C C . MET A 1 118 ? 1.925 0.325 -14.598 1.00 87.50 118 MET A C 1
ATOM 926 O O . MET A 1 118 ? 2.946 -0.362 -14.493 1.00 87.50 118 MET A O 1
ATOM 930 N N . PRO A 1 119 ? 0.752 -0.038 -14.046 1.00 84.94 119 PRO A N 1
ATOM 931 C CA . PRO A 1 119 ? 0.570 -1.303 -13.350 1.00 84.94 119 PRO A CA 1
ATOM 932 C C . PRO A 1 119 ? 0.404 -2.441 -14.367 1.00 84.94 119 PRO A C 1
ATOM 934 O O . PRO A 1 119 ? -0.665 -3.032 -14.506 1.00 84.94 119 PRO A O 1
ATOM 937 N N 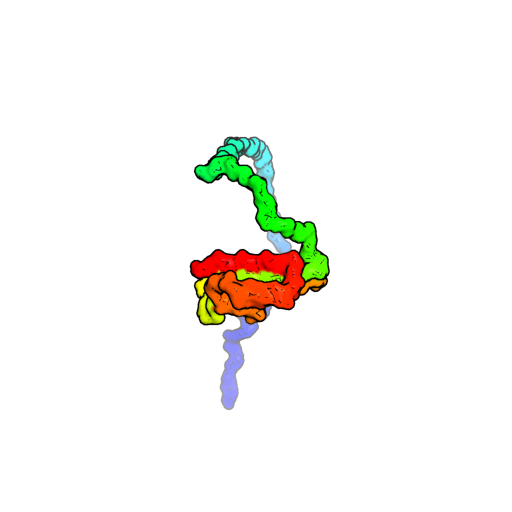. GLU A 1 120 ? 1.456 -2.701 -15.137 1.00 90.38 120 GLU A N 1
ATOM 938 C CA . GLU A 1 120 ? 1.527 -3.842 -16.050 1.00 90.38 120 GLU A CA 1
ATOM 939 C C . GLU A 1 120 ? 1.625 -5.162 -15.268 1.00 90.38 120 GLU A C 1
ATOM 941 O O . GLU A 1 120 ? 1.754 -5.160 -14.043 1.00 90.38 120 GLU A O 1
ATOM 946 N N . ASN A 1 121 ? 1.584 -6.300 -15.973 1.00 94.31 121 ASN A N 1
ATOM 947 C CA . ASN A 1 121 ? 1.517 -7.634 -15.361 1.00 94.31 121 ASN A CA 1
ATOM 948 C C . ASN A 1 121 ? 2.543 -7.846 -14.240 1.00 94.31 121 ASN A C 1
ATOM 950 O O . ASN A 1 121 ? 2.176 -8.354 -13.197 1.00 94.31 121 ASN A O 1
ATOM 954 N N . GLU A 1 122 ? 3.785 -7.382 -14.392 1.00 94.50 122 GLU A N 1
ATOM 955 C CA . GLU A 1 122 ? 4.811 -7.508 -13.345 1.00 94.50 122 GLU A CA 1
ATOM 956 C C . GLU A 1 122 ? 4.415 -6.829 -12.022 1.00 94.50 122 GLU A C 1
ATOM 958 O O . GLU A 1 122 ? 4.611 -7.395 -10.948 1.00 94.50 122 GLU A O 1
ATOM 963 N N . VAL A 1 123 ? 3.832 -5.629 -12.090 1.00 94.56 123 VAL A N 1
ATOM 964 C CA . VAL A 1 123 ? 3.335 -4.910 -10.908 1.00 94.56 123 VAL A CA 1
ATOM 965 C C . VAL A 1 123 ? 2.157 -5.666 -10.301 1.00 94.56 123 VAL A C 1
ATOM 967 O O . VAL A 1 123 ? 2.087 -5.842 -9.086 1.00 94.56 123 VAL A O 1
ATOM 970 N N . VAL A 1 124 ? 1.226 -6.114 -11.146 1.00 94.75 124 VAL A N 1
ATOM 971 C CA . VAL A 1 124 ? 0.023 -6.831 -10.708 1.00 94.75 124 VAL A CA 1
ATOM 972 C C . VAL A 1 124 ? 0.393 -8.158 -10.046 1.00 94.75 124 VAL A C 1
ATOM 974 O O . VAL A 1 124 ? -0.108 -8.457 -8.965 1.00 94.75 124 VAL A O 1
ATOM 977 N N . ASP A 1 125 ? 1.310 -8.913 -10.641 1.00 97.06 125 ASP A N 1
ATOM 978 C CA . ASP A 1 125 ? 1.797 -10.189 -10.126 1.00 97.06 125 ASP A CA 1
ATOM 979 C C . ASP A 1 125 ? 2.529 -10.000 -8.793 1.00 97.06 125 ASP A C 1
ATOM 981 O O . ASP A 1 125 ? 2.306 -10.778 -7.864 1.00 97.06 125 ASP A O 1
ATOM 985 N N . ALA A 1 126 ? 3.328 -8.935 -8.649 1.00 97.12 126 ALA A N 1
ATOM 986 C CA . ALA A 1 126 ? 3.966 -8.588 -7.379 1.00 97.12 126 ALA A CA 1
ATOM 987 C C . ALA A 1 126 ? 2.933 -8.254 -6.289 1.00 97.12 126 ALA A C 1
ATOM 989 O O . ALA A 1 126 ? 3.018 -8.773 -5.178 1.00 97.12 126 ALA A O 1
ATOM 990 N N . ILE A 1 127 ? 1.904 -7.463 -6.612 1.00 96.88 127 ILE A N 1
ATOM 991 C CA . ILE A 1 127 ? 0.809 -7.164 -5.675 1.00 96.88 127 ILE A CA 1
ATOM 992 C C . ILE A 1 127 ? 0.058 -8.446 -5.287 1.00 96.88 127 ILE A C 1
ATOM 994 O O . ILE A 1 127 ? -0.265 -8.637 -4.117 1.00 96.88 127 ILE A O 1
ATOM 998 N N . ILE A 1 128 ? -0.221 -9.344 -6.236 1.00 96.75 128 ILE A N 1
ATOM 999 C CA . ILE A 1 128 ? -0.912 -10.614 -5.963 1.00 96.75 128 ILE A CA 1
ATOM 1000 C C . ILE A 1 128 ? -0.047 -11.543 -5.101 1.00 96.75 128 ILE A C 1
ATOM 1002 O O . ILE A 1 128 ? -0.578 -12.207 -4.206 1.00 96.75 128 ILE A O 1
ATOM 1006 N N . ALA A 1 129 ? 1.268 -11.584 -5.333 1.00 97.88 129 ALA A N 1
ATOM 1007 C CA . ALA A 1 129 ? 2.206 -12.407 -4.567 1.00 97.88 129 ALA A CA 1
ATOM 1008 C C . ALA A 1 129 ? 2.204 -12.051 -3.073 1.00 97.88 129 ALA A C 1
ATOM 1010 O O . ALA A 1 129 ? 2.333 -12.939 -2.224 1.00 97.88 129 ALA A O 1
ATOM 1011 N N . GLU A 1 130 ? 1.947 -10.783 -2.751 1.00 98.06 130 GLU A N 1
ATOM 1012 C CA . GLU A 1 130 ? 1.793 -10.309 -1.378 1.00 98.06 130 GLU A CA 1
ATOM 1013 C C . GLU A 1 130 ? 0.511 -10.793 -0.691 1.00 98.06 130 GLU A C 1
ATOM 1015 O O . GLU A 1 130 ? 0.413 -10.716 0.537 1.00 98.06 130 GLU A O 1
ATOM 1020 N N . LYS A 1 131 ? -0.456 -11.322 -1.452 1.00 96.62 131 LYS A N 1
ATOM 1021 C CA . LYS A 1 131 ? -1.769 -11.785 -0.971 1.00 96.62 131 LYS A CA 1
ATOM 1022 C C . LYS A 1 131 ? -2.480 -10.749 -0.078 1.00 96.62 131 LYS A C 1
ATOM 1024 O O . LYS A 1 131 ? -2.863 -11.084 1.046 1.00 96.62 131 LYS A O 1
ATOM 1029 N N . PRO A 1 132 ? -2.634 -9.490 -0.524 1.00 96.94 132 PRO A N 1
ATOM 1030 C CA . PRO A 1 132 ? -3.295 -8.469 0.272 1.00 96.94 132 PRO A CA 1
ATOM 1031 C C . PRO A 1 132 ? -4.807 -8.719 0.362 1.00 96.94 132 PRO A C 1
ATOM 1033 O O . PRO A 1 132 ? -5.430 -9.226 -0.569 1.00 96.94 132 PRO A O 1
ATOM 1036 N N . ASP A 1 133 ? -5.414 -8.283 1.462 1.00 95.81 133 ASP A N 1
ATOM 1037 C CA . ASP A 1 133 ? -6.868 -8.177 1.606 1.00 95.81 133 ASP A CA 1
ATOM 1038 C C . ASP A 1 133 ? -7.435 -6.980 0.824 1.00 95.81 133 ASP A C 1
ATOM 1040 O O . ASP A 1 133 ? -8.613 -6.961 0.469 1.00 95.81 133 ASP A O 1
ATOM 1044 N N . GLY A 1 134 ? -6.613 -5.954 0.580 1.00 94.38 134 GLY A N 1
ATOM 1045 C CA . GLY A 1 134 ? -7.007 -4.745 -0.136 1.00 94.38 134 GLY A CA 1
ATOM 1046 C C . GLY A 1 134 ? -5.824 -4.038 -0.785 1.00 94.38 134 GLY A C 1
ATOM 1047 O O . GLY A 1 134 ? -4.687 -4.155 -0.334 1.00 94.38 134 GLY A O 1
ATOM 1048 N N . VAL A 1 135 ? -6.100 -3.283 -1.848 1.00 94.06 135 VAL A N 1
ATOM 1049 C CA . VAL A 1 135 ? -5.077 -2.543 -2.593 1.00 94.06 135 VAL A CA 1
ATOM 1050 C C . VAL A 1 135 ? -5.456 -1.068 -2.664 1.00 94.06 135 VAL A C 1
ATOM 1052 O O . VAL A 1 135 ? -6.578 -0.726 -3.042 1.00 94.06 135 VAL A O 1
ATOM 1055 N N . VAL A 1 136 ? -4.515 -0.195 -2.316 1.00 93.81 136 VAL A N 1
ATOM 1056 C CA . VAL A 1 136 ? -4.593 1.247 -2.568 1.00 93.81 136 VAL A CA 1
ATOM 1057 C C . VAL A 1 136 ? -3.724 1.546 -3.780 1.00 93.81 136 VAL A C 1
ATOM 1059 O O . VAL A 1 136 ? -2.538 1.231 -3.786 1.00 93.81 136 VAL A O 1
ATOM 1062 N N . VAL A 1 137 ? -4.315 2.134 -4.816 1.00 91.44 137 VAL A N 1
ATOM 1063 C CA . VAL A 1 137 ? -3.633 2.386 -6.089 1.00 91.44 137 VAL A CA 1
ATOM 1064 C C . VAL A 1 137 ? -3.695 3.872 -6.405 1.00 91.44 137 VAL A C 1
ATOM 1066 O O . VAL A 1 137 ? -4.776 4.464 -6.431 1.00 91.44 137 VAL A O 1
ATOM 1069 N N . GLY A 1 138 ? -2.529 4.460 -6.637 1.00 88.06 138 GLY A N 1
ATOM 1070 C CA . GLY A 1 138 ? -2.347 5.882 -6.882 1.00 88.06 138 GLY A CA 1
ATOM 1071 C C . GLY A 1 138 ? -1.839 6.070 -8.293 1.00 88.06 138 GLY A C 1
ATOM 1072 O O . GLY A 1 138 ? -0.782 5.551 -8.643 1.00 88.06 138 GLY A O 1
ATOM 1073 N N . PHE A 1 139 ? -2.602 6.807 -9.091 1.00 83.50 139 PHE A N 1
ATOM 1074 C CA . PHE A 1 139 ? -2.269 7.140 -10.469 1.00 83.50 139 PHE A CA 1
ATOM 1075 C C . PHE A 1 139 ? -2.057 8.647 -10.576 1.00 83.50 139 PHE A C 1
ATOM 1077 O O . PHE A 1 139 ? -2.941 9.416 -10.199 1.00 83.50 139 PHE A O 1
ATOM 1084 N N . GLY A 1 140 ? -0.907 9.068 -11.092 1.00 70.00 140 GLY A N 1
ATOM 1085 C CA . GLY A 1 140 ? -0.593 10.480 -11.301 1.00 70.00 140 GLY A CA 1
ATOM 1086 C C . GLY A 1 140 ? 0.905 10.693 -11.486 1.00 70.00 140 GLY A C 1
ATOM 1087 O O . GLY A 1 140 ? 1.693 10.047 -10.802 1.00 70.00 140 GLY A O 1
ATOM 1088 N N . GLY A 1 141 ? 1.266 11.566 -12.426 1.00 52.94 141 GLY A N 1
ATOM 1089 C CA . GLY A 1 141 ? 2.616 12.091 -12.634 1.00 52.94 141 GLY A CA 1
ATOM 1090 C C . GLY A 1 141 ? 2.646 13.582 -12.343 1.00 52.94 141 GLY A C 1
ATOM 1091 O O . GLY A 1 141 ? 1.593 14.228 -12.560 1.00 52.94 141 GLY A O 1
#

Sequence (141 aa):
MKRNKNGFFITLLVILAMLYSCGSEPPQKSDMDIKPAASPKVTLTVLNPQGHVKKDKVLAPRLDTLEGKKIAMYLSATPDQVYAGKGAELYDMLEKMFKEKYPNTQVVHYAELPMKFMPENEVVDAIIAEKPDGVVVGFGG

pLDDT: mean 76.42, std 21.16, range [34.16, 98.06]

Mean predicted aligned error: 17.21 Å

Foldseek 3Di:
DDDDDDDDDPDPDPDDDDDDDDDDDDDDDPPPPPPPPPPPPDDDDDDDPVPDDDPPDDPDDDDPDQALFEEEEAEQAAPVCCVVDCRQVVQVVVVVVCCVVHVNGHYHGNVNAHRHNDCPPRRVVRVVVSVGPYYHYHHDD